Protein AF-A0A4C1VYN9-F1 (afdb_monomer_lite)

Foldseek 3Di:
DDPVVVLVCCVPPPVVCNPDDPVVVVVVVVCVVPDDDPVNVVVVVPPPCPPVVVVVVVVQVVCVVVVHDPVCCVPPVVVVVQVCCCPVVVDHDDDPDDD

Radius of gyration: 26.5 Å; chains: 1; bounding box: 43×35×63 Å

pLDDT: mean 85.11, std 14.62, range [38.31, 97.56]

Secondary structure (DSSP, 8-state):
--HHHHHHHHHHH-GGGTT--HHHHHHHHHHHHTS--HHHHHHHHHSS-HHHHHHHHHHHHHHHHTT--THHIIIIIHHHHHHHHHHTS-PPPPP----

Structure (mmCIF, N/CA/C/O backbone):
data_AF-A0A4C1VYN9-F1
#
_entry.id   AF-A0A4C1VYN9-F1
#
loop_
_atom_site.group_PDB
_atom_site.id
_atom_site.type_symbol
_atom_site.label_atom_id
_atom_site.label_alt_id
_atom_site.label_comp_id
_atom_site.label_asym_id
_atom_site.label_entity_id
_atom_site.label_seq_id
_atom_site.pdbx_PDB_ins_code
_atom_site.Cartn_x
_atom_site.Cartn_y
_atom_site.Cartn_z
_atom_site.occupancy
_atom_site.B_iso_or_equiv
_atom_site.auth_seq_id
_atom_site.auth_comp_id
_atom_site.auth_asym_id
_atom_site.auth_atom_id
_atom_site.pdbx_PDB_model_num
ATOM 1 N N . MET A 1 1 ? 22.564 -17.557 -28.986 1.00 77.00 1 MET A N 1
ATOM 2 C CA . MET A 1 1 ? 22.135 -17.967 -30.351 1.00 77.00 1 MET A CA 1
ATOM 3 C C . MET A 1 1 ? 23.357 -18.029 -31.266 1.00 77.00 1 MET A C 1
ATOM 5 O O . MET A 1 1 ? 24.301 -17.304 -31.003 1.00 77.00 1 MET A O 1
ATOM 9 N N . LYS A 1 2 ? 23.378 -18.866 -32.318 1.00 91.62 2 LYS A N 1
ATOM 10 C CA . LYS A 1 2 ? 24.476 -18.838 -33.314 1.00 91.62 2 LYS A CA 1
ATOM 11 C C . LYS A 1 2 ? 24.357 -17.581 -34.207 1.00 91.62 2 LYS A C 1
ATOM 13 O O . LYS A 1 2 ? 23.220 -17.279 -34.576 1.00 91.62 2 LYS A O 1
ATOM 18 N N . PRO A 1 3 ? 25.456 -16.912 -34.618 1.00 86.62 3 PRO A N 1
ATOM 19 C CA . PRO A 1 3 ? 25.399 -15.676 -35.416 1.00 86.62 3 PRO A CA 1
ATOM 20 C C . PRO A 1 3 ? 24.606 -15.807 -36.722 1.00 86.62 3 PRO A C 1
ATOM 22 O O . PRO A 1 3 ? 23.708 -15.016 -36.981 1.00 86.62 3 PRO A O 1
ATOM 25 N N . SER A 1 4 ? 24.831 -16.882 -37.484 1.00 88.56 4 SER A N 1
ATOM 26 C CA . SER A 1 4 ? 24.100 -17.141 -38.735 1.00 88.56 4 SER A CA 1
ATOM 27 C C . SER A 1 4 ? 22.593 -17.334 -38.535 1.00 88.56 4 SER A C 1
ATOM 29 O O . SER A 1 4 ? 21.787 -16.952 -39.381 1.00 88.56 4 SER A O 1
ATOM 31 N N . LYS A 1 5 ? 22.183 -17.895 -37.389 1.00 91.75 5 LYS A N 1
ATOM 32 C CA . LYS A 1 5 ? 20.763 -18.014 -37.029 1.00 91.75 5 LYS A CA 1
ATOM 33 C C . LYS A 1 5 ? 20.165 -16.663 -36.639 1.00 91.75 5 LYS A C 1
ATOM 35 O O . LYS A 1 5 ? 18.989 -16.444 -36.906 1.00 91.75 5 LYS A O 1
ATOM 40 N N . LEU A 1 6 ? 20.948 -15.788 -36.005 1.00 87.06 6 LEU A N 1
ATOM 41 C CA . LEU A 1 6 ? 20.515 -14.437 -35.643 1.00 87.06 6 LEU A CA 1
ATOM 42 C C . LEU A 1 6 ? 20.292 -13.583 -36.882 1.00 87.06 6 LEU A C 1
ATOM 44 O O . LEU A 1 6 ? 19.228 -12.992 -37.020 1.00 87.06 6 LEU A O 1
ATOM 48 N N . GLU A 1 7 ? 21.238 -13.609 -37.815 1.00 87.62 7 GLU A N 1
ATOM 49 C CA . GLU A 1 7 ? 21.111 -12.892 -39.079 1.00 87.62 7 GLU A CA 1
ATOM 50 C C . GLU A 1 7 ? 19.881 -13.358 -39.873 1.00 87.62 7 GLU A C 1
ATOM 52 O O . GLU A 1 7 ? 19.057 -12.544 -40.287 1.00 87.62 7 GLU A O 1
ATOM 57 N N . ASN A 1 8 ? 19.696 -14.674 -40.031 1.00 93.06 8 ASN A N 1
ATOM 58 C CA . ASN A 1 8 ? 18.532 -15.213 -40.737 1.00 93.06 8 ASN A CA 1
ATOM 59 C C . ASN A 1 8 ? 17.206 -14.831 -40.052 1.00 93.06 8 ASN A C 1
ATOM 61 O O . ASN A 1 8 ? 16.240 -14.474 -40.726 1.00 93.06 8 ASN A O 1
ATOM 65 N N . TYR A 1 9 ? 17.168 -14.864 -38.717 1.00 91.25 9 TYR A N 1
ATOM 66 C CA . TYR A 1 9 ? 15.997 -14.464 -37.942 1.00 91.25 9 TYR A CA 1
ATOM 67 C C . TYR A 1 9 ? 15.661 -12.981 -38.130 1.00 91.25 9 TYR A C 1
ATOM 69 O O . TYR A 1 9 ? 14.500 -12.656 -38.372 1.00 91.25 9 TYR A O 1
ATOM 77 N N . LEU A 1 10 ? 16.660 -12.094 -38.080 1.00 90.69 10 LEU A N 1
ATOM 78 C CA . LEU A 1 10 ? 16.468 -10.667 -38.348 1.00 90.69 10 LEU A CA 1
ATOM 79 C C . LEU A 1 10 ? 15.932 -10.454 -39.765 1.00 90.69 10 LEU A C 1
ATOM 81 O O . LEU A 1 10 ? 14.915 -9.792 -39.929 1.00 90.69 10 LEU A O 1
ATOM 85 N N . ARG A 1 11 ? 16.520 -11.109 -40.774 1.00 91.94 11 ARG A N 1
ATOM 86 C CA . ARG A 1 11 ? 16.055 -11.002 -42.167 1.00 91.94 11 ARG A CA 1
ATOM 87 C C . ARG A 1 11 ? 14.605 -11.440 -42.363 1.00 91.94 11 ARG A C 1
ATOM 89 O O . ARG A 1 11 ? 13.885 -10.823 -43.138 1.00 91.94 11 ARG A O 1
ATOM 96 N N . ARG A 1 12 ? 14.179 -12.503 -41.678 1.00 95.50 12 ARG A N 1
ATOM 97 C CA . ARG A 1 12 ? 12.836 -13.074 -41.839 1.00 95.50 12 ARG A CA 1
ATOM 98 C C . ARG A 1 12 ? 11.770 -12.364 -41.005 1.00 95.50 12 ARG A C 1
ATOM 100 O O . ARG A 1 12 ? 10.651 -12.203 -41.475 1.00 95.50 12 ARG A O 1
ATOM 107 N N . CYS A 1 13 ? 12.092 -12.004 -39.764 1.00 93.06 13 CYS A N 1
ATOM 108 C CA . CYS A 1 13 ? 11.108 -11.550 -38.778 1.00 93.06 13 CYS A CA 1
ATOM 109 C C . CYS A 1 13 ? 11.187 -10.046 -38.480 1.00 93.06 13 CYS A C 1
ATOM 111 O O . CYS A 1 13 ? 10.190 -9.467 -38.056 1.00 93.06 13 CYS A O 1
ATOM 113 N N . HIS A 1 14 ? 12.349 -9.418 -38.677 1.00 90.50 14 HIS A N 1
ATOM 114 C CA . HIS A 1 14 ? 12.596 -8.005 -38.366 1.00 90.50 14 HIS A CA 1
ATOM 115 C C . HIS A 1 14 ? 13.454 -7.334 -39.453 1.00 90.50 14 HIS A C 1
ATOM 117 O O . HIS A 1 14 ? 14.572 -6.886 -39.169 1.00 90.50 14 HIS A O 1
ATOM 123 N N . PRO A 1 15 ? 12.977 -7.297 -40.712 1.00 91.94 15 PRO A N 1
ATOM 124 C CA . PRO A 1 15 ? 13.766 -6.786 -41.829 1.00 91.94 15 PRO A CA 1
ATOM 125 C C . PRO A 1 15 ? 14.161 -5.311 -41.658 1.00 91.94 15 PRO A C 1
ATOM 127 O O . PRO A 1 15 ? 15.216 -4.895 -42.119 1.00 91.94 15 PRO A O 1
ATOM 130 N N . ASP A 1 16 ? 13.371 -4.539 -40.913 1.00 90.94 16 ASP A N 1
ATOM 131 C CA . ASP A 1 16 ? 13.630 -3.146 -40.534 1.00 90.94 16 ASP A CA 1
ATOM 132 C C . ASP A 1 16 ? 14.819 -2.962 -39.569 1.00 90.94 16 ASP A C 1
ATOM 134 O O . ASP A 1 16 ? 15.274 -1.835 -39.341 1.00 90.94 16 ASP A O 1
ATOM 138 N N . LYS A 1 17 ? 15.324 -4.056 -38.984 1.00 87.94 17 LYS A N 1
ATOM 139 C CA . LYS A 1 17 ? 16.374 -4.045 -37.953 1.00 87.94 17 LYS A CA 1
ATOM 140 C C . LYS A 1 17 ? 17.716 -4.612 -38.414 1.00 87.94 17 LYS A C 1
ATOM 142 O O . LYS A 1 17 ? 18.638 -4.664 -37.607 1.00 87.94 17 LYS A O 1
ATOM 147 N N . ILE A 1 18 ? 17.828 -5.043 -39.673 1.00 88.75 18 ILE A N 1
ATOM 148 C CA . ILE A 1 18 ? 19.042 -5.678 -40.217 1.00 88.75 18 ILE A CA 1
ATOM 149 C C . ILE A 1 18 ? 20.229 -4.706 -40.204 1.00 88.75 18 ILE A C 1
ATOM 151 O O . ILE A 1 18 ? 21.323 -5.092 -39.806 1.00 88.75 18 ILE A O 1
ATOM 155 N N . ASP A 1 19 ? 19.994 -3.449 -40.586 1.00 89.62 19 ASP A N 1
ATOM 156 C CA . ASP A 1 19 ? 21.047 -2.438 -40.768 1.00 89.62 19 ASP A CA 1
ATOM 157 C C . ASP A 1 19 ? 21.251 -1.549 -39.530 1.00 89.62 19 ASP A C 1
ATOM 159 O O . ASP A 1 19 ? 21.790 -0.445 -39.613 1.00 89.62 19 ASP A O 1
ATOM 163 N N . LYS A 1 20 ? 20.760 -1.987 -38.367 1.00 90.62 20 LYS A N 1
ATOM 164 C CA . LYS A 1 20 ? 20.927 -1.244 -37.116 1.00 90.62 20 LYS A CA 1
ATOM 165 C C . LYS A 1 20 ? 22.319 -1.482 -36.543 1.00 90.62 20 LYS A C 1
ATOM 167 O O . LYS A 1 20 ? 22.854 -2.585 -36.611 1.00 90.62 20 LYS A O 1
ATOM 172 N N . ASP A 1 21 ? 22.895 -0.432 -35.973 1.00 92.44 21 ASP A N 1
ATOM 173 C CA . ASP A 1 21 ? 24.225 -0.466 -35.380 1.00 92.44 21 ASP A CA 1
ATOM 174 C C . ASP A 1 21 ? 24.210 -1.073 -33.969 1.00 92.44 21 ASP A C 1
ATOM 176 O O . ASP A 1 21 ? 23.159 -1.300 -33.369 1.00 92.44 21 ASP A O 1
ATOM 180 N N . LEU A 1 22 ? 25.396 -1.334 -33.416 1.00 89.94 22 LEU A N 1
ATOM 181 C CA . LEU A 1 22 ? 25.533 -1.892 -32.067 1.00 89.94 22 LEU A CA 1
ATOM 182 C C . LEU A 1 22 ? 24.819 -1.026 -31.016 1.00 89.94 22 LEU A C 1
ATOM 184 O O . LEU A 1 22 ? 24.127 -1.551 -30.146 1.00 89.94 22 LEU A O 1
ATOM 188 N N . LYS A 1 23 ? 24.913 0.300 -31.159 1.00 94.62 23 LYS A N 1
ATOM 189 C CA . LYS A 1 23 ? 24.315 1.274 -30.241 1.00 94.62 23 LYS A CA 1
ATOM 190 C C . LYS A 1 23 ? 22.792 1.142 -30.160 1.00 94.62 23 LYS A C 1
ATOM 192 O O . LYS A 1 23 ? 22.202 1.292 -29.088 1.00 94.62 23 LYS A O 1
ATOM 197 N N . TYR A 1 24 ? 22.129 0.830 -31.272 1.00 92.12 24 TYR A N 1
ATOM 198 C CA . TYR A 1 24 ? 20.699 0.524 -31.270 1.00 92.12 24 TYR A CA 1
ATOM 199 C C . TYR A 1 24 ? 20.359 -0.679 -30.375 1.00 92.12 24 TYR A C 1
ATOM 201 O O . TYR A 1 24 ? 19.350 -0.655 -29.670 1.00 92.12 24 TYR A O 1
ATOM 209 N N . PHE A 1 25 ? 21.189 -1.723 -30.371 1.00 89.88 25 PHE A N 1
ATOM 210 C CA . PHE A 1 25 ? 20.951 -2.907 -29.545 1.00 89.88 25 PHE A CA 1
ATOM 211 C C . PHE A 1 25 ? 21.286 -2.669 -28.069 1.00 89.88 25 PHE A C 1
ATOM 213 O O . PHE A 1 25 ? 20.514 -3.102 -27.218 1.00 89.88 25 PHE A O 1
ATOM 220 N N . GLU A 1 26 ? 22.345 -1.913 -27.766 1.00 93.81 26 GLU A N 1
ATOM 221 C CA . GLU A 1 26 ? 22.680 -1.496 -26.393 1.00 93.81 26 GLU A CA 1
ATOM 222 C C . GLU A 1 26 ? 21.545 -0.670 -25.764 1.00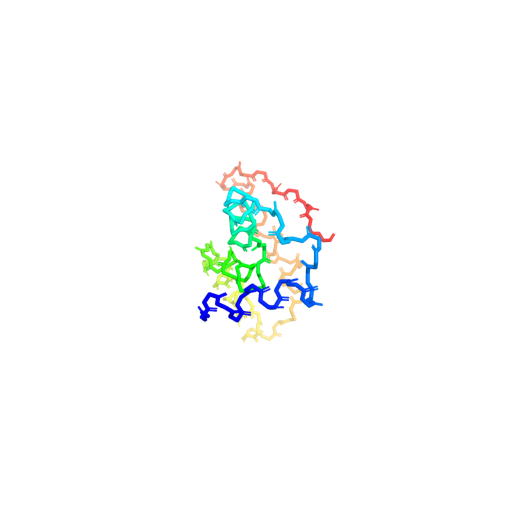 93.81 26 GLU A C 1
ATOM 224 O O . GLU A 1 26 ? 21.108 -0.929 -24.645 1.00 93.81 26 GLU A O 1
ATOM 229 N N . THR A 1 27 ? 20.989 0.288 -26.514 1.00 95.31 27 THR A N 1
ATOM 230 C CA . THR A 1 27 ? 19.848 1.096 -26.039 1.00 95.31 27 THR A CA 1
ATOM 231 C C . THR A 1 27 ? 18.563 0.277 -25.878 1.00 95.31 27 THR A C 1
ATOM 233 O O . THR A 1 27 ? 17.752 0.551 -24.989 1.00 95.31 27 THR A O 1
ATOM 236 N N . LEU A 1 28 ? 18.356 -0.747 -26.712 1.00 92.12 28 LEU A N 1
ATOM 237 C CA . LEU A 1 28 ? 17.244 -1.688 -26.566 1.00 92.12 28 LEU A CA 1
ATOM 238 C C . LEU A 1 28 ? 17.380 -2.564 -25.321 1.00 92.12 28 LEU A C 1
ATOM 240 O O . LEU A 1 28 ? 16.380 -2.785 -24.639 1.00 92.12 28 LEU A O 1
ATOM 244 N N . GLU A 1 29 ? 18.584 -3.060 -25.046 1.00 93.62 29 GLU A N 1
ATOM 245 C CA . GLU A 1 29 ? 18.893 -3.841 -23.849 1.00 93.62 29 GLU A CA 1
ATOM 246 C C . GLU A 1 29 ? 18.646 -3.006 -22.593 1.00 93.62 29 GLU A C 1
ATOM 248 O O . GLU A 1 29 ? 17.876 -3.417 -21.729 1.00 93.62 29 GLU A O 1
ATOM 253 N N . GLU A 1 30 ? 19.161 -1.775 -22.543 1.00 95.31 30 GLU A N 1
ATOM 254 C CA . GLU A 1 30 ? 18.932 -0.868 -21.415 1.00 95.31 30 GLU A CA 1
ATOM 255 C C . GLU A 1 30 ? 17.433 -0.616 -21.172 1.00 95.31 30 GLU A C 1
ATOM 257 O O . GLU A 1 30 ? 16.956 -0.638 -20.034 1.00 95.31 30 GLU A O 1
ATOM 262 N N . LYS A 1 31 ? 16.657 -0.415 -22.245 1.00 94.69 31 LYS A N 1
ATOM 263 C CA . LYS A 1 31 ? 15.200 -0.256 -22.153 1.00 94.69 31 LYS A CA 1
ATOM 264 C C . LYS A 1 31 ? 14.507 -1.532 -21.670 1.00 94.69 31 LYS A C 1
ATOM 266 O O . LYS A 1 31 ? 13.495 -1.442 -20.975 1.00 94.69 31 LYS A O 1
ATOM 271 N N . TYR A 1 32 ? 15.002 -2.700 -22.069 1.00 90.81 32 TYR A N 1
ATOM 272 C CA . TYR A 1 32 ? 14.450 -3.988 -21.665 1.00 90.81 32 TYR A CA 1
ATOM 273 C C . TYR A 1 32 ? 14.710 -4.269 -20.184 1.00 90.81 32 TYR A C 1
ATOM 275 O O . TYR A 1 32 ? 13.778 -4.656 -19.484 1.00 90.81 32 TYR A O 1
ATOM 283 N N . GLU A 1 33 ? 15.924 -4.009 -19.701 1.00 89.44 33 GLU A N 1
ATOM 284 C CA . GLU A 1 33 ? 16.309 -4.191 -18.296 1.00 89.44 33 GLU A CA 1
ATOM 285 C C . GLU A 1 33 ? 15.555 -3.236 -17.364 1.00 89.44 33 GLU A C 1
ATOM 287 O O . GLU A 1 33 ? 15.090 -3.628 -16.297 1.00 89.44 33 GLU A O 1
ATOM 292 N N . LYS A 1 34 ? 15.347 -1.984 -17.787 1.00 87.81 34 LYS A N 1
ATOM 293 C CA . LYS A 1 34 ? 14.611 -0.982 -16.996 1.00 87.81 34 LYS A CA 1
ATOM 294 C C . LYS A 1 34 ? 13.091 -1.097 -17.100 1.00 87.81 34 LYS A C 1
ATOM 296 O O . LYS A 1 34 ? 12.379 -0.296 -16.491 1.00 87.81 34 LYS A O 1
ATOM 301 N N . ARG A 1 35 ? 12.556 -2.023 -17.904 1.00 89.62 35 ARG A N 1
ATOM 302 C CA . ARG A 1 35 ? 11.104 -2.111 -18.091 1.00 89.62 35 ARG A CA 1
ATOM 303 C C . ARG A 1 35 ? 10.435 -2.540 -16.778 1.00 89.62 35 ARG A C 1
ATOM 305 O O . ARG A 1 35 ? 10.925 -3.457 -16.117 1.00 89.62 35 ARG A O 1
ATOM 312 N N . PRO A 1 36 ? 9.272 -1.971 -16.429 1.00 84.81 36 PRO A N 1
ATOM 313 C CA . PRO A 1 36 ? 8.470 -2.500 -15.339 1.00 84.81 36 PRO A CA 1
ATOM 314 C C . PRO A 1 36 ? 8.116 -3.959 -15.635 1.00 84.81 36 PRO A C 1
ATOM 316 O O . PRO A 1 36 ? 7.540 -4.274 -16.679 1.00 84.81 36 PRO A O 1
ATOM 319 N N . THR A 1 37 ? 8.487 -4.860 -14.734 1.00 87.88 37 THR A N 1
ATOM 320 C CA . THR A 1 37 ? 8.063 -6.259 -14.790 1.00 87.88 37 THR A CA 1
ATOM 321 C C . THR A 1 37 ? 7.061 -6.513 -13.682 1.00 87.88 37 THR A C 1
ATOM 323 O O . THR A 1 37 ? 7.130 -5.891 -12.626 1.00 87.88 37 THR A O 1
ATOM 326 N N . VAL A 1 38 ? 6.152 -7.464 -13.904 1.00 82.00 38 VAL A N 1
ATOM 327 C CA . VAL A 1 38 ? 5.193 -7.893 -12.877 1.00 82.00 38 VAL A CA 1
ATOM 328 C C . VAL A 1 38 ? 5.930 -8.256 -11.584 1.00 82.00 38 VAL A C 1
ATOM 330 O O . VAL A 1 38 ? 5.543 -7.809 -10.514 1.00 82.00 38 VAL A O 1
ATOM 333 N N . HIS A 1 39 ? 7.048 -8.982 -11.693 1.00 78.50 39 HIS A N 1
ATOM 334 C CA . HIS A 1 39 ? 7.895 -9.306 -10.548 1.00 78.50 39 HIS A CA 1
ATOM 335 C C . HIS A 1 39 ? 8.451 -8.050 -9.860 1.00 78.50 39 HIS A C 1
ATOM 337 O O . HIS A 1 39 ? 8.243 -7.890 -8.666 1.00 78.50 39 HIS A O 1
ATOM 343 N N . GLY A 1 40 ? 9.060 -7.124 -10.610 1.00 77.38 40 GLY A N 1
ATOM 344 C CA . GLY A 1 40 ? 9.598 -5.876 -10.060 1.00 77.38 40 GLY A CA 1
ATOM 345 C C . GLY A 1 40 ? 8.548 -5.004 -9.364 1.00 77.38 40 GLY A C 1
ATOM 346 O O . GLY A 1 40 ? 8.844 -4.422 -8.327 1.00 77.38 40 GLY A O 1
ATOM 347 N N . MET A 1 41 ? 7.311 -4.971 -9.871 1.00 77.44 41 MET A N 1
ATOM 348 C CA . MET A 1 41 ? 6.197 -4.249 -9.239 1.00 77.44 41 MET A CA 1
ATOM 349 C C . MET A 1 41 ? 5.827 -4.836 -7.869 1.00 77.44 41 MET A C 1
ATOM 351 O O . MET A 1 41 ? 5.539 -4.086 -6.939 1.00 77.44 41 MET A O 1
ATOM 355 N N . PHE A 1 42 ? 5.861 -6.163 -7.723 1.00 70.38 42 PHE A N 1
ATOM 356 C CA . PHE A 1 42 ? 5.607 -6.819 -6.438 1.00 70.38 42 PHE A CA 1
ATOM 357 C C . PHE A 1 42 ? 6.821 -6.747 -5.497 1.00 70.38 42 PHE A C 1
ATOM 359 O O . PHE A 1 42 ? 6.644 -6.549 -4.295 1.00 70.38 42 PHE A O 1
ATOM 366 N N . SER A 1 43 ? 8.047 -6.808 -6.023 1.00 66.12 43 SER A N 1
ATOM 367 C CA . SER A 1 43 ? 9.280 -6.659 -5.237 1.00 66.12 43 SER A CA 1
ATOM 368 C C . SER A 1 43 ? 9.424 -5.260 -4.629 1.00 66.12 43 SER A C 1
ATOM 370 O O . SER A 1 43 ? 9.790 -5.137 -3.465 1.00 66.12 43 SER A O 1
ATOM 372 N N . SER A 1 44 ? 9.042 -4.196 -5.347 1.00 60.09 44 SER A N 1
ATOM 373 C CA . SER A 1 44 ? 9.070 -2.830 -4.796 1.00 60.09 44 SER A CA 1
ATOM 374 C C . SER A 1 44 ? 8.097 -2.612 -3.632 1.00 60.09 44 SER A C 1
ATOM 376 O O . SER A 1 44 ? 8.266 -1.679 -2.855 1.00 60.09 44 SER A O 1
ATOM 378 N N . THR A 1 45 ? 7.075 -3.464 -3.494 1.00 56.16 45 THR A N 1
ATOM 379 C CA . THR A 1 45 ? 6.112 -3.384 -2.383 1.00 56.16 45 THR A CA 1
ATOM 380 C C . THR A 1 45 ? 6.521 -4.198 -1.157 1.00 56.16 45 THR A C 1
ATOM 382 O O . THR A 1 45 ? 5.973 -3.973 -0.080 1.00 56.16 45 THR A O 1
ATOM 385 N N . SER A 1 46 ? 7.482 -5.124 -1.289 1.00 54.75 46 SER A N 1
ATOM 386 C CA . SER A 1 46 ? 7.879 -6.011 -0.187 1.00 54.75 46 SER A CA 1
ATOM 387 C C . SER A 1 46 ? 8.940 -5.425 0.743 1.00 54.75 46 SER A C 1
ATOM 389 O O . SER A 1 46 ? 9.134 -5.953 1.832 1.00 54.75 46 SER A O 1
ATOM 391 N N . GLU A 1 47 ? 9.641 -4.362 0.344 1.00 56.81 47 GLU A N 1
ATOM 392 C CA . GLU A 1 47 ? 10.877 -3.962 1.031 1.00 56.81 47 GLU A CA 1
ATOM 393 C C . GLU A 1 47 ? 10.703 -3.074 2.274 1.00 56.81 47 GLU A C 1
ATOM 395 O O . GLU A 1 47 ? 11.688 -2.865 2.977 1.00 56.81 47 GLU A O 1
ATOM 400 N N . SER A 1 48 ? 9.511 -2.560 2.621 1.00 56.97 48 SER A N 1
ATOM 401 C CA . SER A 1 48 ? 9.474 -1.552 3.702 1.00 56.97 48 SER A CA 1
ATOM 402 C C . SER A 1 48 ? 8.214 -1.409 4.559 1.00 56.97 48 SER A C 1
ATOM 404 O O . SER A 1 48 ? 8.116 -0.412 5.266 1.00 56.97 48 SER A O 1
ATOM 406 N N . ASN A 1 49 ? 7.257 -2.342 4.548 1.00 61.28 49 ASN A N 1
ATOM 407 C CA . ASN A 1 49 ? 6.026 -2.188 5.351 1.00 61.28 49 ASN A CA 1
ATOM 408 C C . ASN A 1 49 ? 5.698 -3.378 6.262 1.00 61.28 49 ASN A C 1
ATOM 410 O O . ASN A 1 49 ? 4.531 -3.603 6.587 1.00 61.28 49 ASN A O 1
ATOM 414 N N . ASP A 1 50 ? 6.713 -4.109 6.723 1.00 72.75 50 AS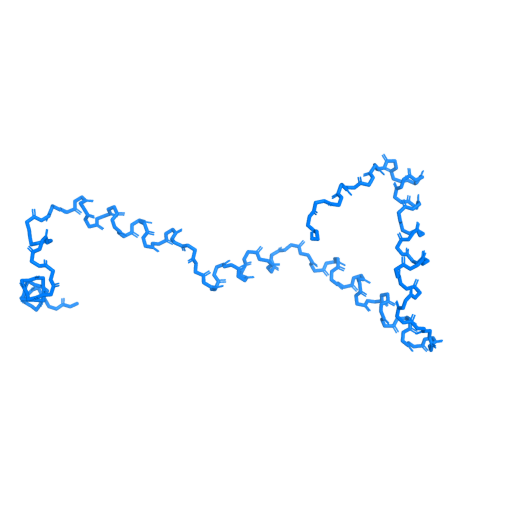P A N 1
ATOM 415 C CA . ASP A 1 50 ? 6.491 -5.254 7.612 1.00 72.75 50 ASP A CA 1
ATOM 416 C C . ASP A 1 50 ? 5.811 -4.828 8.928 1.00 72.75 50 ASP A C 1
ATOM 418 O O . ASP A 1 50 ? 4.825 -5.428 9.352 1.00 72.75 50 ASP A O 1
ATOM 422 N N . ASP A 1 51 ? 6.218 -3.697 9.514 1.00 83.81 51 ASP A N 1
ATOM 423 C CA . ASP A 1 51 ? 5.628 -3.210 10.767 1.00 83.81 51 ASP A CA 1
ATOM 424 C C . ASP A 1 51 ? 4.179 -2.729 10.608 1.00 83.81 51 ASP A C 1
ATOM 426 O O . ASP A 1 51 ? 3.338 -3.004 11.465 1.00 83.81 51 ASP A O 1
ATOM 430 N N . GLY A 1 52 ? 3.853 -2.041 9.508 1.00 85.12 52 GLY A N 1
ATOM 431 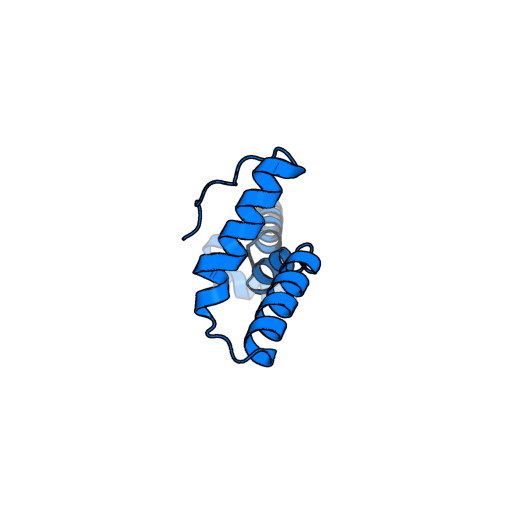C CA . GLY A 1 52 ? 2.487 -1.582 9.229 1.00 85.12 52 GLY A CA 1
ATOM 432 C C . GLY A 1 52 ? 1.535 -2.748 8.955 1.00 85.12 52 GLY A C 1
ATOM 433 O O . GLY A 1 52 ? 0.424 -2.805 9.498 1.00 85.12 52 GLY A O 1
ATOM 434 N N . LEU A 1 53 ? 1.993 -3.727 8.170 1.00 85.81 53 LEU A N 1
ATOM 435 C CA . LEU A 1 53 ? 1.256 -4.961 7.918 1.00 85.81 53 LEU A CA 1
ATOM 436 C C . LEU A 1 53 ? 1.064 -5.754 9.216 1.00 85.81 53 LEU A C 1
ATOM 438 O O . LEU A 1 53 ? -0.057 -6.138 9.550 1.00 85.81 53 LEU A O 1
ATOM 442 N N . ARG A 1 54 ? 2.126 -5.925 10.006 1.00 90.56 54 ARG A N 1
ATOM 443 C CA . ARG A 1 54 ? 2.069 -6.605 11.303 1.00 90.56 54 ARG A CA 1
ATOM 444 C C . ARG A 1 54 ? 1.134 -5.896 12.282 1.00 90.56 54 ARG A C 1
ATOM 446 O O . ARG A 1 54 ? 0.364 -6.560 12.975 1.00 90.56 54 ARG A O 1
ATOM 453 N N . ALA A 1 55 ? 1.157 -4.565 12.333 1.00 91.62 55 ALA A N 1
ATOM 454 C CA . ALA A 1 55 ? 0.264 -3.780 13.180 1.00 91.62 55 ALA A CA 1
ATOM 455 C C . ALA A 1 55 ? -1.207 -3.946 12.767 1.00 91.62 55 ALA A C 1
ATOM 457 O O . ALA A 1 55 ? -2.049 -4.247 13.616 1.00 91.62 55 ALA A O 1
ATOM 458 N N . SER A 1 56 ? -1.519 -3.814 11.474 1.00 90.75 56 SER A N 1
ATOM 459 C CA . SER A 1 56 ? -2.889 -3.981 10.961 1.00 90.75 56 SER A CA 1
ATOM 460 C C . SER A 1 56 ? -3.425 -5.405 11.164 1.00 90.75 56 SER A C 1
ATOM 462 O O . SER A 1 56 ? -4.580 -5.580 11.572 1.00 90.75 56 SER A O 1
ATOM 464 N N . TYR A 1 57 ? -2.575 -6.422 10.988 1.00 94.06 57 TYR A N 1
ATOM 465 C CA . TYR A 1 57 ? -2.893 -7.810 11.319 1.00 94.06 57 TYR A CA 1
ATOM 466 C C . TYR A 1 57 ? -3.204 -7.979 12.810 1.00 94.06 57 TYR A C 1
ATOM 468 O O . TYR A 1 57 ? -4.240 -8.543 13.159 1.00 94.06 57 TYR A O 1
ATOM 476 N N . ASN A 1 58 ? -2.357 -7.452 13.699 1.00 95.50 58 ASN A N 1
ATOM 477 C CA . ASN A 1 58 ? -2.563 -7.561 15.145 1.00 95.50 58 ASN A CA 1
ATOM 478 C C . ASN A 1 58 ? -3.870 -6.889 15.596 1.00 95.50 58 ASN A C 1
ATOM 480 O O . ASN A 1 58 ? -4.592 -7.457 16.415 1.00 95.50 58 ASN A O 1
ATOM 484 N N . ILE A 1 59 ? -4.207 -5.719 15.041 1.00 95.38 59 ILE A N 1
ATOM 485 C CA . ILE A 1 59 ? -5.483 -5.037 15.308 1.00 95.38 59 ILE A CA 1
ATOM 486 C C . ILE A 1 59 ? -6.656 -5.921 14.874 1.00 95.38 59 ILE A C 1
ATOM 488 O O . ILE A 1 59 ? -7.559 -6.186 15.668 1.00 95.38 59 ILE A O 1
ATOM 492 N N . SER A 1 60 ? -6.618 -6.428 13.641 1.00 95.38 60 SER A N 1
ATOM 493 C CA . SER A 1 60 ? -7.670 -7.294 13.095 1.00 95.38 60 SER A CA 1
ATOM 494 C C . SER A 1 60 ? -7.837 -8.576 13.916 1.00 95.38 60 SER A C 1
ATOM 496 O O . SER A 1 60 ? -8.956 -8.987 14.219 1.00 95.38 60 SER A O 1
ATOM 498 N N . LEU A 1 61 ? -6.725 -9.177 14.348 1.00 97.12 61 LEU A N 1
ATOM 499 C CA . LEU A 1 61 ? -6.713 -10.364 15.196 1.00 97.12 61 LEU A CA 1
ATOM 500 C C . LEU A 1 61 ? -7.369 -10.103 16.560 1.00 97.12 61 LEU A C 1
ATOM 502 O O . LEU A 1 61 ? -8.121 -10.947 17.044 1.00 97.12 61 LEU A O 1
ATOM 506 N N . LEU A 1 62 ? -7.104 -8.952 17.187 1.00 97.38 62 LEU A N 1
ATOM 507 C CA . LEU A 1 62 ? -7.723 -8.572 18.462 1.00 97.38 62 LEU A CA 1
ATOM 508 C C . LEU A 1 62 ? -9.229 -8.314 18.317 1.00 97.38 62 LEU A C 1
ATOM 510 O O . LEU A 1 62 ? -10.004 -8.757 19.166 1.00 97.38 62 LEU A O 1
ATOM 514 N N . ILE A 1 63 ? -9.657 -7.660 17.232 1.00 96.81 63 ILE A N 1
ATOM 515 C CA . ILE A 1 63 ? -11.081 -7.464 16.907 1.00 96.81 63 ILE A CA 1
ATOM 516 C C . ILE A 1 63 ? -11.781 -8.823 16.774 1.00 96.81 63 ILE A C 1
ATOM 518 O O . ILE A 1 63 ? -12.783 -9.073 17.441 1.00 96.81 63 ILE A O 1
ATOM 522 N N . ALA A 1 64 ? -11.210 -9.734 15.982 1.00 96.62 64 ALA A N 1
ATOM 523 C CA . ALA A 1 64 ? -11.782 -11.061 15.774 1.00 96.62 64 ALA A CA 1
ATOM 524 C C . ALA A 1 64 ? -11.851 -11.871 17.079 1.00 96.62 64 ALA A C 1
ATOM 526 O O . ALA A 1 64 ? -12.892 -12.438 17.405 1.00 96.62 64 ALA A O 1
ATOM 527 N N . LYS A 1 65 ? -10.768 -11.883 17.869 1.00 97.56 65 LYS A N 1
ATOM 528 C CA . LYS A 1 65 ? -10.716 -12.590 19.161 1.00 97.56 65 LYS A CA 1
ATOM 529 C C . LYS A 1 65 ? -11.687 -12.031 20.198 1.00 97.56 65 LYS A C 1
ATOM 531 O O . LYS A 1 65 ? -12.148 -12.782 21.049 1.00 97.56 65 LYS A O 1
ATOM 536 N N . SER A 1 66 ? -11.988 -10.737 20.138 1.00 96.75 66 SER A N 1
ATOM 537 C CA . SER A 1 66 ? -12.964 -10.092 21.024 1.00 96.75 66 SER A CA 1
ATOM 538 C C . SER A 1 66 ? -14.411 -10.203 20.526 1.00 96.75 66 SER A C 1
ATOM 540 O O . SER A 1 66 ? -15.315 -9.684 21.180 1.00 96.75 66 SER A O 1
ATOM 542 N N . GLY A 1 67 ? -14.647 -10.874 19.390 1.00 96.44 67 GLY A N 1
ATOM 543 C CA . GLY A 1 67 ? -15.979 -11.048 18.806 1.00 96.44 67 GLY A CA 1
ATOM 544 C C . GLY A 1 67 ? -16.591 -9.752 18.271 1.00 96.44 67 GLY A C 1
ATOM 545 O O . GLY A 1 67 ? -17.807 -9.663 18.124 1.00 96.44 67 GLY A O 1
ATOM 546 N N . GLN A 1 68 ? -15.769 -8.734 18.015 1.00 96.62 68 GLN A N 1
ATOM 547 C CA . GLN A 1 68 ? -16.230 -7.445 17.513 1.00 96.62 68 GLN A CA 1
ATOM 548 C C . GLN A 1 68 ? -16.348 -7.459 15.981 1.00 96.62 68 GLN A C 1
ATOM 550 O O . GLN A 1 68 ? -15.614 -8.184 15.303 1.00 96.62 68 GLN A O 1
ATOM 555 N N . PRO A 1 69 ? -17.251 -6.649 15.399 1.00 94.06 69 PRO A N 1
ATOM 556 C CA . PRO A 1 69 ? -17.335 -6.518 13.951 1.00 94.06 69 PRO A CA 1
ATOM 557 C C . PRO A 1 69 ? -16.097 -5.799 13.402 1.00 94.06 69 PRO A C 1
ATOM 559 O O . PRO A 1 69 ? -15.578 -4.875 14.025 1.00 94.06 69 PRO A O 1
ATOM 562 N N . HIS A 1 70 ? -15.663 -6.160 12.192 1.00 88.62 70 HIS A N 1
ATOM 563 C CA . HIS A 1 70 ? -14.521 -5.519 11.521 1.00 88.62 70 HIS A CA 1
ATOM 564 C C . HIS A 1 70 ? -14.677 -3.991 11.383 1.00 88.62 70 HIS A C 1
ATOM 566 O O . HIS A 1 70 ? -13.687 -3.262 11.410 1.00 88.62 70 HIS A O 1
ATOM 572 N N . THR A 1 71 ? -15.919 -3.496 11.322 1.00 94.88 71 THR A N 1
ATOM 573 C CA . THR A 1 71 ? -16.261 -2.067 11.247 1.00 94.88 71 THR A CA 1
ATOM 574 C C . THR A 1 71 ? -15.755 -1.251 12.439 1.00 94.88 71 THR A C 1
ATOM 576 O O . THR A 1 71 ? -15.538 -0.046 12.299 1.00 94.88 71 THR A O 1
ATOM 579 N N . ILE A 1 72 ? -15.496 -1.877 13.596 1.00 95.81 72 ILE A N 1
ATOM 580 C CA . ILE A 1 72 ? -14.914 -1.182 14.754 1.00 95.81 72 ILE A CA 1
ATOM 581 C C . ILE A 1 72 ? -13.501 -0.658 14.457 1.00 95.81 72 ILE A C 1
ATOM 583 O O . ILE A 1 72 ? -13.093 0.372 15.001 1.00 95.81 72 ILE A O 1
ATOM 587 N N . GLY A 1 73 ? -12.768 -1.338 13.566 1.00 92.38 73 GLY A N 1
ATOM 588 C CA . GLY A 1 73 ? -11.432 -0.942 13.137 1.00 92.38 73 GLY A CA 1
ATOM 589 C C . GLY A 1 73 ? -11.440 0.428 12.462 1.00 92.38 73 GLY A C 1
ATOM 590 O O . GLY A 1 73 ? -10.677 1.311 12.842 1.00 92.38 73 GLY A O 1
ATOM 591 N N . GLU A 1 74 ? -12.355 0.640 11.517 1.00 89.69 74 GLU A N 1
ATOM 592 C CA . GLU A 1 74 ? -12.470 1.903 10.780 1.00 89.69 74 GLU A CA 1
ATOM 593 C C . GLU A 1 74 ? -13.150 3.010 11.592 1.00 89.69 74 GLU A C 1
ATOM 595 O O . GLU A 1 74 ? -12.733 4.171 11.541 1.00 89.69 74 GLU A O 1
ATOM 600 N N . LEU A 1 75 ? -14.203 2.668 12.341 1.00 93.94 75 LEU A N 1
ATOM 601 C CA . LEU A 1 75 ? -15.010 3.664 13.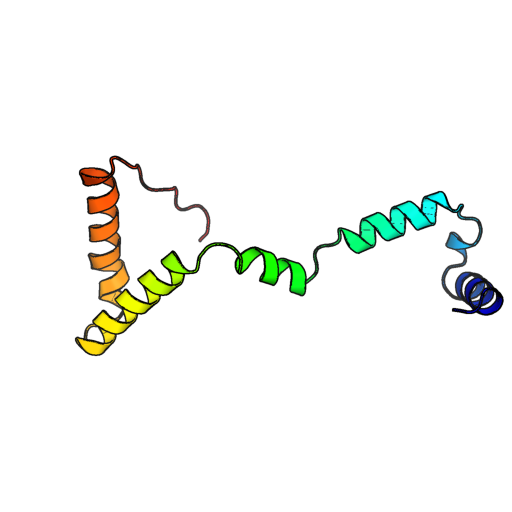040 1.00 93.94 75 LEU A CA 1
ATOM 602 C C . LEU A 1 75 ? -14.293 4.227 14.268 1.00 93.94 75 LEU A C 1
ATOM 604 O O . LEU A 1 75 ? -14.349 5.433 14.512 1.00 93.94 75 LEU A O 1
ATOM 608 N N . LEU A 1 76 ? -13.633 3.360 15.038 1.00 94.81 76 LEU A N 1
ATOM 609 C CA . LEU A 1 76 ? -13.071 3.722 16.334 1.00 94.81 76 LEU A CA 1
ATOM 610 C C . LEU A 1 76 ? -11.548 3.665 16.339 1.00 94.81 76 LEU A C 1
ATOM 612 O O . LEU A 1 76 ? -10.911 4.658 16.684 1.00 94.81 76 LEU A O 1
ATOM 616 N N . ILE A 1 77 ? -10.953 2.535 15.948 1.00 94.88 77 ILE A N 1
ATOM 617 C CA . ILE A 1 77 ? -9.501 2.347 16.091 1.00 94.88 77 ILE A CA 1
ATOM 618 C C . ILE A 1 77 ? -8.732 3.303 15.179 1.00 94.88 77 ILE A C 1
ATOM 620 O O . ILE A 1 77 ? -7.822 3.982 15.648 1.00 94.88 77 ILE A O 1
ATOM 624 N N . LEU A 1 78 ? -9.132 3.435 13.914 1.00 91.06 78 LEU A N 1
ATOM 625 C CA . LEU A 1 78 ? -8.507 4.368 12.977 1.00 91.06 78 LEU A CA 1
ATOM 626 C C . LEU A 1 78 ? -8.562 5.813 13.496 1.00 91.06 78 LEU A C 1
ATOM 628 O O . LEU A 1 78 ? -7.563 6.527 13.439 1.00 91.06 78 LEU A O 1
ATOM 632 N N . ARG A 1 79 ? -9.703 6.234 14.059 1.00 93.94 79 ARG A N 1
ATOM 633 C CA . ARG A 1 79 ? -9.876 7.579 14.636 1.00 93.94 79 ARG A CA 1
ATOM 634 C C . ARG A 1 79 ? -9.050 7.779 15.899 1.00 93.94 79 ARG A C 1
ATOM 636 O O . ARG A 1 79 ? -8.476 8.849 16.080 1.00 93.94 79 ARG A O 1
ATOM 643 N N . ALA A 1 80 ? -8.955 6.760 16.749 1.00 94.62 80 ALA A N 1
ATOM 644 C CA . ALA A 1 80 ? -8.120 6.800 17.942 1.00 94.62 80 ALA A CA 1
ATOM 645 C C . ALA A 1 80 ? -6.636 6.938 17.574 1.00 94.62 80 ALA A C 1
ATOM 647 O O . ALA A 1 80 ? -5.953 7.806 18.113 1.00 94.62 80 ALA A O 1
ATOM 648 N N . VAL A 1 81 ? -6.156 6.143 16.613 1.00 92.94 81 VAL A N 1
ATOM 649 C CA . VAL A 1 81 ? -4.780 6.236 16.103 1.00 92.94 81 VAL A CA 1
ATOM 650 C C . VAL A 1 81 ? -4.528 7.615 15.495 1.00 92.94 81 VAL A C 1
ATOM 652 O O . VAL A 1 81 ? -3.528 8.245 15.827 1.00 92.94 81 VAL A O 1
ATOM 655 N N . GLU A 1 82 ? -5.449 8.129 14.676 1.00 91.94 82 GLU A N 1
ATOM 656 C CA . GLU A 1 82 ? -5.347 9.483 14.121 1.00 91.94 82 GLU A CA 1
ATOM 657 C C . GLU A 1 82 ? -5.242 10.550 15.224 1.00 91.94 82 GLU A C 1
ATOM 659 O O . GLU A 1 82 ? -4.394 11.442 15.148 1.00 91.94 82 GLU A O 1
ATOM 664 N N . GLY A 1 83 ? -6.067 10.442 16.268 1.00 93.56 83 GLY A N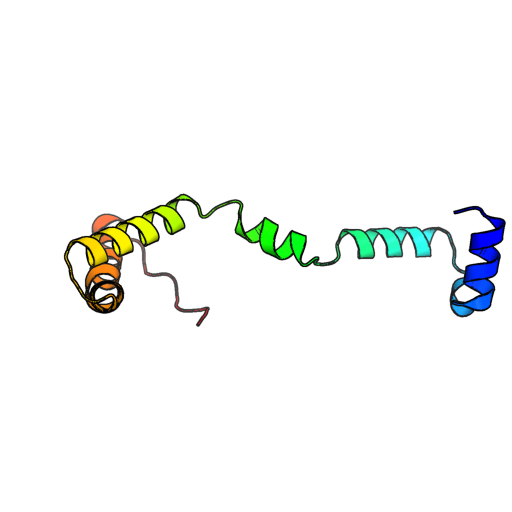 1
ATOM 665 C CA . GLY A 1 83 ? -6.016 11.317 17.435 1.00 93.56 83 GLY A CA 1
ATOM 666 C C . GLY A 1 83 ? -4.651 11.278 18.119 1.00 93.56 83 GLY A C 1
ATOM 667 O O . GLY A 1 83 ? -4.036 12.325 18.293 1.00 93.56 83 GLY A O 1
ATOM 668 N N . VAL A 1 84 ? -4.140 10.082 18.424 1.00 93.88 84 VAL A N 1
ATOM 669 C CA . VAL A 1 84 ? -2.828 9.889 19.067 1.00 93.88 84 VAL A CA 1
ATOM 670 C C . VAL A 1 84 ? -1.694 10.475 18.226 1.00 93.88 84 VAL A C 1
ATOM 672 O O . VAL A 1 84 ? -0.828 11.165 18.761 1.00 93.88 84 VAL A O 1
ATOM 675 N N . LEU A 1 85 ? -1.695 10.253 16.909 1.00 91.69 85 LEU A N 1
ATOM 676 C CA . LEU A 1 85 ? -0.675 10.811 16.015 1.00 91.69 85 LEU A CA 1
ATOM 677 C C . LEU A 1 85 ? -0.684 12.346 16.030 1.00 91.69 85 LEU A C 1
ATOM 679 O O . LEU A 1 85 ? 0.381 12.967 16.082 1.00 91.69 85 LEU A O 1
ATOM 683 N N . LYS A 1 86 ? -1.873 12.957 16.042 1.00 92.12 86 LYS A N 1
ATOM 684 C CA . LYS A 1 86 ? -2.023 14.416 16.112 1.00 92.12 86 LYS A CA 1
ATOM 685 C C . LYS A 1 86 ? -1.614 14.981 17.468 1.00 92.12 86 LYS A C 1
ATOM 687 O O . LYS A 1 86 ? -0.930 15.999 17.513 1.00 92.12 86 LYS A O 1
ATOM 692 N N . THR A 1 87 ? -2.037 14.357 18.567 1.00 94.44 87 THR A N 1
ATOM 693 C CA . THR A 1 87 ? -1.863 14.920 19.914 1.00 94.44 87 THR A CA 1
ATOM 694 C C . THR A 1 87 ? -0.514 14.589 20.533 1.00 94.44 87 THR A C 1
ATOM 696 O O . THR A 1 87 ? 0.062 15.445 21.191 1.00 94.44 87 THR A O 1
ATOM 699 N N . VAL A 1 88 ? -0.018 13.361 20.349 1.00 93.88 88 VAL A N 1
ATOM 700 C CA . VAL A 1 88 ? 1.214 12.872 20.990 1.00 93.88 88 VAL A CA 1
ATOM 701 C C . VAL A 1 88 ? 2.426 13.091 20.096 1.00 93.88 88 VAL A C 1
ATOM 703 O O . VAL A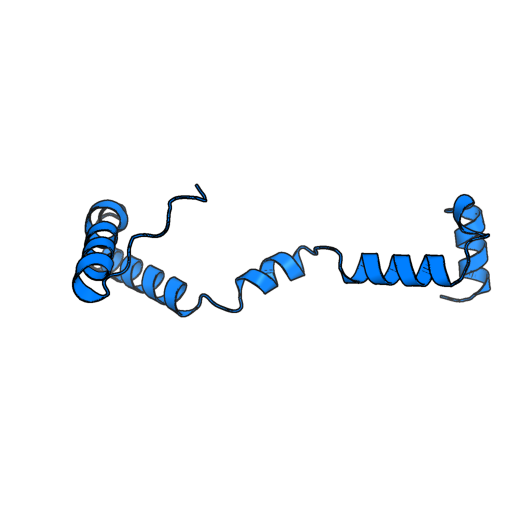 1 88 ? 3.477 13.501 20.576 1.00 93.88 88 VAL A O 1
ATOM 706 N N . LEU A 1 89 ? 2.295 12.816 18.795 1.00 90.06 89 LEU A N 1
ATOM 707 C CA . LEU A 1 89 ? 3.418 12.928 17.858 1.00 90.06 89 LEU A CA 1
ATOM 708 C C . LEU A 1 89 ? 3.446 14.257 17.097 1.00 90.06 89 LEU A C 1
ATOM 710 O O . LEU A 1 89 ? 4.374 14.474 16.322 1.00 90.06 89 LEU A O 1
ATOM 714 N N . HIS A 1 90 ? 2.445 15.123 17.292 1.00 89.62 90 HIS A N 1
ATOM 715 C CA . HIS A 1 90 ? 2.299 16.401 16.586 1.00 89.62 90 HIS A CA 1
ATOM 716 C C . HIS A 1 90 ? 2.418 16.276 15.055 1.00 89.62 90 HIS A C 1
ATOM 718 O O . HIS A 1 90 ? 2.908 17.182 14.382 1.00 89.62 90 HIS A O 1
ATOM 724 N N . LYS A 1 91 ? 1.968 15.149 14.486 1.00 81.50 91 LYS A N 1
ATOM 725 C CA . LYS A 1 91 ? 1.951 14.912 13.036 1.00 81.50 91 LYS A CA 1
ATOM 726 C C . LYS A 1 91 ? 0.555 15.193 12.479 1.00 81.50 91 LYS A C 1
ATOM 728 O O . LYS A 1 91 ? -0.435 14.684 13.003 1.00 81.50 91 LYS A O 1
ATOM 733 N N . SER A 1 92 ? 0.462 15.990 11.414 1.00 69.56 92 SER A N 1
ATOM 734 C CA . SER A 1 92 ? -0.781 16.152 10.653 1.00 69.56 92 SER A CA 1
ATOM 735 C C . SER A 1 92 ? -1.039 14.907 9.796 1.00 69.56 92 SER A C 1
ATOM 737 O O . SER A 1 92 ? -0.106 14.288 9.287 1.00 69.56 92 SER A O 1
ATOM 739 N N . SER A 1 93 ? -2.306 14.498 9.680 1.00 64.44 93 SER A N 1
ATOM 740 C CA . SER A 1 93 ? -2.698 13.317 8.902 1.00 64.44 93 SER A CA 1
ATOM 741 C C . SER A 1 93 ? -2.258 13.462 7.443 1.00 64.44 93 SER A C 1
ATOM 743 O O . SER A 1 93 ? -2.533 14.491 6.826 1.00 64.44 93 SER A O 1
ATOM 745 N N . TYR A 1 94 ? -1.621 12.427 6.887 1.00 59.09 94 TYR A N 1
ATOM 746 C CA . TYR A 1 94 ? -1.368 12.336 5.448 1.00 59.09 94 TYR A CA 1
ATOM 747 C C . TYR A 1 94 ? -2.697 12.386 4.680 1.00 59.09 94 TYR A C 1
ATOM 749 O O . TYR A 1 94 ? -3.696 11.793 5.100 1.00 59.09 94 TYR A O 1
ATOM 757 N N . SER A 1 95 ? -2.712 13.151 3.588 1.00 45.06 95 SER A N 1
ATOM 758 C CA . SER A 1 95 ? -3.862 13.324 2.704 1.00 45.06 95 SER A CA 1
ATOM 759 C C . SER A 1 95 ? -4.327 11.981 2.147 1.00 45.06 95 SER A C 1
ATOM 761 O O . SER A 1 95 ? -3.519 11.144 1.754 1.00 45.06 95 SER A O 1
ATOM 763 N N . LYS A 1 96 ? -5.652 11.807 2.087 1.00 42.56 96 LYS A N 1
ATOM 764 C CA . LYS A 1 96 ? -6.354 10.717 1.395 1.00 42.56 96 LYS A CA 1
ATOM 765 C C . LYS A 1 96 ? -6.193 10.825 -0.133 1.00 42.56 96 LYS A C 1
ATOM 767 O O . LYS A 1 96 ? -7.185 10.898 -0.849 1.00 42.56 96 LYS A O 1
ATOM 772 N N . GLU A 1 97 ? -4.972 10.913 -0.640 1.00 38.31 97 GLU A N 1
ATOM 773 C CA . GLU A 1 97 ? -4.716 10.477 -2.013 1.00 38.31 97 GLU A CA 1
ATOM 774 C C . GLU A 1 97 ? -4.561 8.955 -1.954 1.00 38.31 97 GLU A C 1
ATOM 776 O O . GLU A 1 97 ? -3.974 8.447 -1.004 1.00 38.31 97 GLU A O 1
ATOM 781 N N . TYR A 1 98 ? -5.124 8.236 -2.922 1.00 39.81 98 TYR A N 1
ATOM 782 C CA . TYR A 1 98 ? -5.232 6.768 -2.984 1.00 39.81 98 TYR A CA 1
ATOM 783 C C . TYR A 1 98 ? -6.419 6.150 -2.215 1.00 39.81 98 TYR A C 1
ATOM 785 O O . TYR A 1 98 ? -6.256 5.301 -1.339 1.00 39.81 98 TYR A O 1
ATOM 793 N N . LEU A 1 99 ? -7.632 6.537 -2.618 1.00 38.94 99 LEU A N 1
ATOM 794 C CA . LEU A 1 99 ? -8.735 5.595 -2.855 1.00 38.94 99 LEU A CA 1
ATOM 795 C C . LEU A 1 99 ? -9.250 5.808 -4.279 1.00 38.94 99 LEU A C 1
ATOM 797 O O . LEU A 1 99 ? -9.399 6.993 -4.656 1.00 38.94 99 LEU A O 1
#

Organism: Eumeta variegata (NCBI:txid151549)

Sequence (99 aa):
MKPSKLENYLRRCHPDKIDKDLKYFETLEEKYEKRPTVHGMFSSTSESNDDGLRASYNISLLIAKSGQPHTIGELLILRAVEGVLKTVLHKSSYSKEYL